Protein AF-A0A954GPT6-F1 (afdb_monomer_lite)

pLDDT: mean 73.73, std 13.18, range [40.03, 87.94]

Structure (mmCIF, N/CA/C/O backbone):
data_AF-A0A954GPT6-F1
#
_entry.id   AF-A0A954GPT6-F1
#
loop_
_atom_site.group_PDB
_atom_site.id
_atom_site.type_symbol
_atom_site.label_atom_id
_atom_site.label_alt_id
_atom_site.label_comp_id
_atom_site.label_asym_id
_atom_site.label_entity_id
_atom_site.label_seq_id
_atom_site.pdbx_PDB_ins_code
_atom_site.Cartn_x
_atom_site.Cartn_y
_atom_site.Cartn_z
_atom_site.occupancy
_atom_site.B_iso_or_equiv
_atom_site.auth_seq_id
_atom_site.auth_comp_id
_atom_site.auth_asym_id
_atom_site.auth_atom_id
_atom_site.pdbx_PDB_model_num
ATOM 1 N N . ARG A 1 1 ? -9.959 6.692 1.309 1.00 63.47 1 ARG A N 1
ATOM 2 C CA . ARG A 1 1 ? -9.575 6.640 -0.120 1.00 63.47 1 ARG A CA 1
ATOM 3 C C . ARG A 1 1 ? -8.761 5.366 -0.319 1.00 63.47 1 ARG A C 1
ATOM 5 O O . ARG A 1 1 ? -7.893 5.092 0.496 1.00 63.47 1 ARG A O 1
ATOM 12 N N . ILE A 1 2 ? -9.090 4.559 -1.324 1.00 60.91 2 ILE A N 1
ATOM 13 C CA . ILE A 1 2 ? -8.382 3.303 -1.610 1.00 60.91 2 ILE A CA 1
ATOM 14 C C . ILE A 1 2 ? -7.421 3.589 -2.769 1.00 60.91 2 ILE A C 1
ATOM 16 O O . ILE A 1 2 ? -7.842 4.153 -3.774 1.00 60.91 2 ILE A O 1
ATOM 20 N N . LEU A 1 3 ? -6.143 3.267 -2.599 1.00 63.62 3 LEU A N 1
ATOM 21 C CA . LEU A 1 3 ? -5.100 3.323 -3.617 1.00 63.62 3 LEU A CA 1
ATOM 22 C C . LEU A 1 3 ? -4.878 1.909 -4.150 1.00 63.62 3 LEU A C 1
ATOM 24 O O . LEU A 1 3 ? -4.164 1.108 -3.543 1.00 63.62 3 LEU A O 1
ATOM 28 N N . LEU A 1 4 ? -5.508 1.605 -5.284 1.00 58.81 4 LEU A N 1
ATOM 29 C CA . LEU A 1 4 ? -5.301 0.346 -5.992 1.00 58.81 4 LEU A CA 1
ATOM 30 C C . LEU A 1 4 ? -4.389 0.566 -7.206 1.00 58.81 4 LEU A C 1
ATOM 32 O O . LEU A 1 4 ? -4.668 1.464 -8.006 1.00 58.81 4 LEU A O 1
ATOM 36 N N . PRO A 1 5 ? -3.372 -0.287 -7.421 1.00 55.00 5 PRO A N 1
ATOM 37 C CA . PRO A 1 5 ? -2.559 -0.262 -8.639 1.00 55.00 5 PRO A CA 1
ATOM 38 C C . PRO A 1 5 ? -3.407 -0.349 -9.919 1.00 55.00 5 PRO A C 1
ATOM 40 O O . PRO A 1 5 ? -3.130 0.321 -10.914 1.00 55.00 5 PRO A O 1
ATOM 43 N N . SER A 1 6 ? -4.509 -1.106 -9.884 1.00 52.38 6 SER A N 1
ATOM 44 C CA . SER A 1 6 ? -5.446 -1.241 -11.007 1.00 52.38 6 SER A CA 1
ATOM 45 C C . SER A 1 6 ? -6.182 0.057 -11.359 1.00 52.38 6 SER A C 1
ATOM 47 O O . SER A 1 6 ? -6.479 0.285 -12.529 1.00 52.38 6 SER A O 1
ATOM 49 N N . GLN A 1 7 ? -6.437 0.934 -10.383 1.00 49.53 7 GLN A N 1
ATOM 50 C CA . GLN A 1 7 ? -7.062 2.242 -10.620 1.00 49.53 7 GLN A CA 1
ATOM 51 C C . GLN A 1 7 ? -6.073 3.263 -11.199 1.00 49.53 7 GLN A C 1
ATOM 53 O O . GLN A 1 7 ? -6.485 4.219 -11.850 1.00 49.53 7 GLN A O 1
ATOM 58 N N . LEU A 1 8 ? -4.773 3.037 -11.000 1.00 51.62 8 LEU A N 1
ATOM 59 C CA . LEU A 1 8 ? -3.680 3.877 -11.492 1.00 51.62 8 LEU A CA 1
ATOM 60 C C . LEU A 1 8 ? -3.247 3.497 -12.911 1.00 51.62 8 LEU A C 1
ATOM 62 O O . LEU A 1 8 ? -2.912 4.371 -13.706 1.00 51.62 8 LEU A O 1
ATOM 66 N N . CYS A 1 9 ? -3.319 2.211 -13.263 1.00 41.19 9 CYS A N 1
ATOM 67 C CA . CYS A 1 9 ? -2.910 1.694 -14.573 1.00 41.19 9 CYS A CA 1
ATOM 68 C C . CYS A 1 9 ? -3.660 2.343 -15.759 1.00 41.19 9 CYS A C 1
ATOM 70 O O . CYS A 1 9 ? -3.102 2.457 -16.846 1.00 41.19 9 CYS A O 1
ATOM 72 N N . GLY A 1 10 ? -4.892 2.829 -15.556 1.00 40.03 10 GLY A N 1
ATOM 73 C CA . GLY A 1 10 ? -5.659 3.552 -16.582 1.00 40.03 10 GLY A CA 1
ATOM 74 C C . GLY A 1 10 ? -5.357 5.053 -16.704 1.00 40.03 10 GLY A C 1
ATOM 75 O O . GLY A 1 10 ? -5.855 5.691 -17.628 1.00 40.03 10 GLY A O 1
ATOM 76 N N . LEU A 1 11 ? -4.580 5.630 -15.781 1.00 46.56 11 LEU A N 1
ATOM 77 C CA . LEU A 1 11 ? -4.331 7.076 -15.689 1.00 46.56 11 LEU A CA 1
ATOM 78 C C . LEU A 1 11 ? -2.965 7.505 -16.233 1.00 46.56 11 LEU A C 1
ATOM 80 O O . LEU A 1 11 ? -2.743 8.700 -16.425 1.00 46.56 11 LEU A O 1
ATOM 84 N N . PHE A 1 12 ? -2.061 6.562 -16.508 1.00 48.25 12 PHE A N 1
ATOM 85 C CA . PHE A 1 12 ? -0.697 6.880 -16.920 1.00 48.25 12 PHE A CA 1
ATOM 86 C C . PHE A 1 12 ? -0.384 6.310 -18.307 1.00 48.25 12 PHE A C 1
ATOM 88 O O . PHE A 1 12 ? -0.550 5.109 -18.528 1.00 48.25 12 PHE A O 1
ATOM 95 N N . PRO A 1 13 ? 0.064 7.144 -19.265 1.00 43.28 13 PRO A N 1
ATOM 96 C CA . PRO A 1 13 ? 0.519 6.645 -20.550 1.00 43.28 13 PRO A CA 1
ATOM 97 C C . PRO A 1 13 ? 1.766 5.778 -20.347 1.00 43.28 13 PRO A C 1
ATOM 99 O O . PRO A 1 13 ? 2.675 6.145 -19.603 1.00 43.28 13 PRO A O 1
ATOM 102 N N . SER A 1 14 ? 1.800 4.630 -21.027 1.00 44.00 14 SER A N 1
ATOM 103 C CA . SER A 1 14 ? 2.990 3.784 -21.146 1.00 44.00 14 SER A CA 1
ATOM 104 C C . SER A 1 14 ? 4.196 4.652 -21.504 1.00 44.00 14 SER A C 1
ATOM 106 O O . SER A 1 14 ? 4.133 5.427 -22.462 1.00 44.00 14 SER A O 1
ATOM 108 N N . THR A 1 15 ? 5.301 4.514 -20.775 1.00 44.88 15 THR A N 1
ATOM 109 C CA . THR A 1 15 ? 6.591 5.055 -21.201 1.00 44.88 15 THR A CA 1
ATOM 110 C C . THR A 1 15 ? 6.921 4.444 -22.566 1.00 44.88 15 THR A C 1
ATOM 112 O O . THR A 1 15 ? 7.142 3.245 -22.696 1.00 44.88 15 THR A O 1
ATOM 115 N N . ASN A 1 16 ? 6.816 5.258 -23.619 1.00 43.44 16 ASN A N 1
ATOM 116 C CA . ASN A 1 16 ? 7.021 4.845 -25.004 1.00 43.44 16 ASN A CA 1
ATOM 117 C C . ASN A 1 16 ? 8.520 4.854 -25.326 1.00 43.44 16 ASN A C 1
ATOM 119 O O . ASN A 1 16 ? 9.064 5.881 -25.724 1.00 43.44 16 ASN A O 1
ATOM 123 N N . ASP A 1 17 ? 9.169 3.698 -25.234 1.00 46.66 17 ASP A N 1
ATOM 124 C CA . ASP A 1 17 ? 10.468 3.411 -25.853 1.00 46.66 17 ASP A CA 1
ATOM 125 C C . ASP A 1 17 ? 10.315 2.408 -27.013 1.00 46.66 17 ASP A C 1
ATOM 127 O O . ASP A 1 17 ? 11.052 1.438 -27.150 1.00 46.66 17 ASP A O 1
ATOM 131 N N . GLY A 1 18 ? 9.334 2.656 -27.888 1.00 46.12 18 GLY A N 1
ATOM 132 C CA . GLY A 1 18 ? 9.363 2.268 -29.306 1.00 46.12 18 GLY A CA 1
ATOM 133 C C . GLY A 1 18 ? 9.499 0.785 -29.685 1.00 46.12 18 GLY A C 1
ATOM 134 O O . GLY A 1 18 ? 9.548 0.497 -30.878 1.00 46.12 18 GLY A O 1
ATOM 135 N N . THR A 1 19 ? 9.535 -0.167 -28.752 1.00 44.28 19 THR A N 1
ATOM 136 C CA . THR A 1 19 ? 9.580 -1.599 -29.075 1.00 44.28 19 THR A CA 1
ATOM 137 C C . THR A 1 19 ? 8.342 -2.310 -28.542 1.00 44.28 19 THR A C 1
ATOM 139 O O . THR A 1 19 ? 8.008 -2.310 -27.360 1.00 44.28 19 THR A O 1
ATOM 142 N N . SER A 1 20 ? 7.591 -2.884 -29.474 1.00 46.28 20 SER A N 1
ATOM 143 C CA . SER A 1 20 ? 6.353 -3.614 -29.239 1.00 46.28 20 SER A CA 1
ATOM 144 C C . SER A 1 20 ? 6.602 -4.857 -28.372 1.00 46.28 20 SER A C 1
ATOM 146 O O . SER A 1 20 ? 6.947 -5.901 -28.919 1.00 46.28 20 SER A O 1
ATOM 148 N N . GLN A 1 21 ? 6.464 -4.724 -27.044 1.00 41.50 21 GLN A N 1
ATOM 149 C CA . GLN A 1 21 ? 6.100 -5.765 -26.051 1.00 41.50 21 GLN A CA 1
ATOM 150 C C . GLN A 1 21 ? 6.194 -5.299 -24.571 1.00 41.50 21 GLN A C 1
ATOM 152 O O . GLN A 1 21 ? 6.150 -6.127 -23.657 1.00 41.50 21 GLN A O 1
ATOM 157 N N . PHE A 1 22 ? 6.302 -3.999 -24.276 1.00 44.50 22 PHE A N 1
ATOM 158 C CA . PHE A 1 22 ? 6.391 -3.530 -22.890 1.00 44.50 22 PHE A CA 1
ATOM 159 C C . PHE A 1 22 ? 5.046 -3.600 -22.160 1.00 44.50 22 PHE A C 1
ATOM 161 O O . PHE A 1 22 ? 4.179 -2.747 -22.319 1.00 44.50 22 PHE A O 1
ATOM 168 N N . ARG A 1 23 ? 4.879 -4.615 -21.303 1.00 54.16 23 ARG A N 1
ATOM 169 C CA . ARG A 1 23 ? 3.962 -4.488 -20.164 1.00 54.16 23 ARG A CA 1
ATOM 170 C C . ARG A 1 23 ? 4.507 -3.399 -19.240 1.00 54.16 23 ARG A C 1
ATOM 172 O O . ARG A 1 23 ? 5.711 -3.375 -18.996 1.00 54.16 23 ARG A O 1
ATOM 179 N N . MET A 1 24 ? 3.640 -2.522 -18.742 1.00 59.38 24 MET A N 1
ATOM 180 C CA . MET A 1 24 ? 4.001 -1.505 -17.751 1.00 59.38 24 MET A CA 1
ATOM 181 C C . MET A 1 24 ? 4.576 -2.209 -16.510 1.00 59.38 24 MET A C 1
ATOM 183 O O . MET A 1 24 ? 3.919 -3.079 -15.940 1.00 59.38 24 MET A O 1
ATOM 187 N N . ARG A 1 25 ? 5.843 -1.923 -16.173 1.00 68.56 25 ARG A N 1
ATOM 188 C CA . ARG A 1 25 ? 6.603 -2.602 -15.100 1.00 68.56 25 ARG A CA 1
ATOM 189 C C . ARG A 1 25 ? 6.748 -1.767 -13.829 1.00 68.56 25 ARG A C 1
ATOM 191 O O . ARG A 1 25 ? 7.076 -2.335 -12.798 1.00 68.56 25 ARG A O 1
ATOM 198 N N . ASP A 1 26 ? 6.522 -0.461 -13.905 1.00 72.69 26 ASP A N 1
ATOM 199 C CA . ASP A 1 26 ? 6.435 0.446 -12.758 1.00 72.69 26 ASP A CA 1
ATOM 200 C C . ASP A 1 26 ? 5.567 1.647 -13.144 1.00 72.69 26 ASP A C 1
ATOM 202 O O . ASP A 1 26 ? 5.417 1.956 -14.334 1.00 72.69 26 ASP A O 1
ATOM 206 N N . VAL A 1 27 ? 5.011 2.314 -12.140 1.00 75.75 27 VAL A N 1
ATOM 207 C CA . VAL A 1 27 ? 4.385 3.626 -12.299 1.00 75.75 27 VAL A CA 1
ATOM 208 C C . VAL A 1 27 ? 5.472 4.689 -12.192 1.00 75.75 27 VAL A C 1
ATOM 210 O O . VAL A 1 27 ? 6.330 4.624 -11.312 1.00 75.75 27 VAL A O 1
ATOM 213 N N . ASP A 1 28 ? 5.426 5.683 -13.079 1.00 78.81 28 ASP A N 1
ATOM 214 C CA . ASP A 1 28 ? 6.364 6.797 -13.014 1.00 78.81 28 ASP A CA 1
ATOM 215 C C . ASP A 1 28 ? 6.199 7.588 -11.705 1.00 78.81 28 ASP A C 1
ATOM 217 O O . ASP A 1 28 ? 5.092 7.973 -11.314 1.00 78.81 28 ASP A O 1
ATOM 221 N N . ALA A 1 29 ? 7.317 7.811 -11.015 1.00 77.12 29 ALA A N 1
ATOM 222 C CA . ALA A 1 29 ? 7.321 8.388 -9.678 1.00 77.12 29 ALA A CA 1
ATOM 223 C C . ALA A 1 29 ? 6.844 9.848 -9.672 1.00 77.12 29 ALA A C 1
ATOM 225 O O . ALA A 1 29 ? 6.182 10.267 -8.720 1.00 77.12 29 ALA A O 1
ATOM 226 N N . ASP A 1 30 ? 7.144 10.621 -10.717 1.00 76.75 30 ASP A N 1
ATOM 227 C CA . ASP A 1 30 ? 6.769 12.034 -10.778 1.00 76.75 30 ASP A CA 1
ATOM 228 C C . ASP A 1 30 ? 5.269 12.191 -11.027 1.00 76.75 30 ASP A C 1
ATOM 230 O O . ASP A 1 30 ? 4.583 12.908 -10.293 1.00 76.75 30 ASP A O 1
ATOM 234 N N . ASN A 1 31 ? 4.728 11.426 -11.974 1.00 78.69 31 ASN A N 1
ATOM 235 C CA . ASN A 1 31 ? 3.288 11.326 -12.195 1.00 78.69 31 ASN A CA 1
ATOM 236 C C . ASN A 1 31 ? 2.526 10.862 -10.943 1.00 78.69 31 ASN A C 1
ATOM 238 O O . ASN A 1 31 ? 1.468 11.410 -10.611 1.00 78.69 31 ASN A O 1
ATOM 242 N N . LEU A 1 32 ? 3.068 9.876 -10.228 1.00 81.06 32 LEU A N 1
ATOM 243 C CA . LEU A 1 32 ? 2.486 9.374 -8.991 1.00 81.06 32 LEU A CA 1
ATOM 244 C C . LEU A 1 32 ? 2.463 10.449 -7.899 1.00 81.06 32 LEU A C 1
ATOM 246 O O . LEU A 1 32 ? 1.431 10.626 -7.260 1.00 81.06 32 LEU A O 1
ATOM 250 N N . ARG A 1 33 ? 3.545 11.218 -7.714 1.00 79.31 33 ARG A N 1
ATOM 251 C CA . ARG A 1 33 ? 3.572 12.336 -6.752 1.00 79.31 33 ARG A CA 1
ATOM 252 C C . ARG A 1 33 ? 2.482 13.355 -7.032 1.00 79.31 33 ARG A C 1
ATOM 254 O O . ARG A 1 33 ? 1.783 13.748 -6.103 1.00 79.31 33 ARG A O 1
ATOM 261 N N . THR A 1 34 ? 2.315 13.7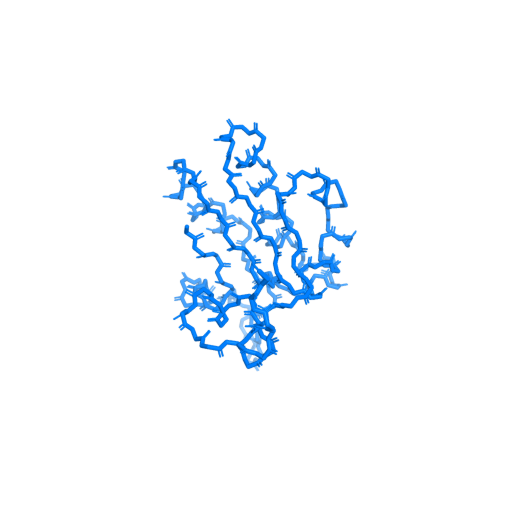62 -8.291 1.00 82.00 34 THR A N 1
ATOM 262 C CA . THR A 1 34 ? 1.268 14.722 -8.666 1.00 82.00 34 THR A CA 1
ATOM 263 C C . THR A 1 34 ? -0.114 14.195 -8.312 1.00 82.00 34 THR A C 1
ATOM 265 O O . THR A 1 34 ? -0.938 14.939 -7.787 1.00 82.00 34 THR A O 1
ATOM 268 N N . LEU A 1 35 ? -0.373 12.908 -8.544 1.00 80.00 35 LEU A N 1
ATOM 269 C CA . LEU A 1 35 ? -1.646 12.318 -8.160 1.00 80.00 35 LEU A CA 1
ATOM 270 C C . LEU A 1 35 ? -1.816 12.268 -6.638 1.00 80.00 35 LEU A C 1
ATOM 272 O O . LEU A 1 35 ? -2.875 12.634 -6.137 1.00 80.00 35 LEU A O 1
ATOM 276 N N . LEU A 1 36 ? -0.793 11.845 -5.900 1.00 80.31 36 LEU A N 1
ATOM 277 C CA . LEU A 1 36 ? -0.849 11.747 -4.441 1.00 80.31 36 LEU A CA 1
ATOM 278 C C . LEU A 1 36 ? -1.090 13.117 -3.785 1.00 80.31 36 LEU A C 1
ATOM 280 O O . LEU A 1 36 ? -1.879 13.205 -2.852 1.00 80.31 36 LEU A O 1
ATOM 284 N N . GLN A 1 37 ? -0.540 14.198 -4.344 1.00 79.69 37 GLN A N 1
ATOM 285 C CA . GLN A 1 37 ? -0.828 15.571 -3.904 1.00 79.69 37 GLN A CA 1
ATOM 286 C C . GLN A 1 37 ? -2.311 15.951 -4.027 1.00 79.69 37 GLN A C 1
ATOM 288 O O . GLN A 1 37 ? -2.812 16.741 -3.232 1.00 79.69 37 GLN A O 1
ATOM 293 N N . THR A 1 38 ? -3.046 15.390 -4.994 1.00 79.75 38 THR A N 1
ATOM 294 C CA . THR A 1 38 ? -4.498 15.638 -5.109 1.00 79.75 38 THR A CA 1
ATOM 295 C C . THR A 1 38 ? -5.318 14.942 -4.023 1.00 79.75 38 THR A C 1
ATOM 297 O O . THR A 1 38 ? -6.501 15.241 -3.856 1.00 79.75 38 THR A O 1
ATOM 300 N N . LEU A 1 39 ? -4.712 14.000 -3.298 1.00 71.62 39 LEU A N 1
ATOM 301 C CA . LEU A 1 39 ? -5.363 13.223 -2.248 1.00 71.62 39 LEU A CA 1
ATOM 302 C C . LEU A 1 39 ? -5.187 13.845 -0.859 1.00 71.62 39 LEU A C 1
ATOM 304 O O . LEU A 1 39 ? -5.813 13.364 0.089 1.00 71.62 39 LEU A O 1
ATOM 308 N N . ASP A 1 40 ? -4.392 14.910 -0.744 1.00 75.19 40 ASP A N 1
ATOM 309 C CA . ASP A 1 40 ? -4.154 15.598 0.517 1.00 75.19 40 ASP A CA 1
ATOM 310 C C . ASP A 1 40 ? -5.295 16.565 0.892 1.00 75.19 40 ASP A C 1
ATOM 312 O O . ASP A 1 40 ? -5.806 17.292 0.035 1.00 75.19 40 ASP A O 1
ATOM 316 N N . PRO A 1 41 ? -5.682 16.638 2.181 1.00 68.62 41 PRO A N 1
ATOM 317 C CA . PRO A 1 41 ? -5.246 15.775 3.279 1.00 68.62 41 PRO A CA 1
ATOM 318 C C . PRO A 1 41 ? -5.973 14.414 3.259 1.00 68.62 41 PRO A C 1
ATOM 320 O O . PRO A 1 41 ? -7.204 14.364 3.130 1.00 68.62 41 PRO A O 1
ATOM 323 N N . PRO A 1 42 ? -5.259 13.294 3.454 1.00 74.19 42 PRO A N 1
ATOM 324 C CA . PRO A 1 42 ? -5.887 11.984 3.458 1.00 74.19 42 PRO A CA 1
ATOM 325 C C . PRO A 1 42 ? -6.498 11.672 4.833 1.00 74.19 42 PRO A C 1
ATOM 327 O O . PRO A 1 42 ? -5.849 11.821 5.860 1.00 74.19 42 PRO A O 1
ATOM 330 N N . GLY A 1 43 ? -7.748 11.194 4.869 1.00 78.88 43 GLY A N 1
ATOM 331 C CA . GLY A 1 43 ? -8.367 10.692 6.111 1.00 78.88 43 GLY A CA 1
ATOM 332 C C . GLY A 1 43 ? -8.016 9.226 6.408 1.00 78.88 43 GLY A C 1
ATOM 333 O O . GLY A 1 43 ? -7.506 8.881 7.470 1.00 78.88 43 GLY A O 1
ATOM 334 N N . THR A 1 44 ? -8.257 8.346 5.437 1.00 82.00 44 THR A N 1
ATOM 335 C CA . THR A 1 44 ? -7.907 6.918 5.505 1.00 82.00 44 THR A CA 1
ATOM 336 C C . THR A 1 44 ? -7.350 6.504 4.157 1.00 82.00 44 THR A C 1
ATOM 338 O O . THR A 1 44 ? -7.983 6.798 3.137 1.00 82.00 44 THR A O 1
ATOM 341 N N . VAL A 1 45 ? -6.207 5.828 4.130 1.00 83.25 45 VAL A N 1
ATOM 342 C CA . VAL A 1 45 ? -5.570 5.328 2.911 1.00 83.25 45 VAL A CA 1
ATOM 343 C C . VAL A 1 45 ? -5.422 3.821 3.007 1.00 83.25 45 VAL A C 1
ATOM 345 O O . VAL A 1 45 ? -4.831 3.304 3.947 1.00 83.25 45 VAL A O 1
ATOM 348 N N . VAL A 1 46 ? -5.961 3.118 2.018 1.00 83.75 46 VAL A N 1
ATOM 349 C CA . VAL A 1 46 ? -5.784 1.672 1.868 1.00 83.75 46 VAL A CA 1
ATOM 350 C C . VAL A 1 46 ? -4.881 1.429 0.673 1.00 83.75 46 VAL A C 1
ATOM 352 O O . VAL A 1 46 ? -5.203 1.893 -0.414 1.00 83.75 46 VAL A O 1
ATOM 355 N N . TRP A 1 47 ? -3.789 0.700 0.856 1.00 84.69 47 TRP A N 1
ATOM 356 C CA . TRP A 1 47 ? -2.850 0.335 -0.195 1.00 84.69 47 TRP A CA 1
ATOM 357 C C . TRP A 1 47 ? -2.786 -1.187 -0.335 1.00 84.69 47 TRP A C 1
ATOM 359 O O . TRP A 1 47 ? -2.552 -1.900 0.638 1.00 84.69 47 TRP A O 1
ATOM 369 N N . ASN A 1 48 ? -3.031 -1.689 -1.545 1.00 82.12 48 ASN A N 1
ATOM 370 C CA . ASN A 1 48 ? -3.083 -3.121 -1.829 1.00 82.12 48 ASN A CA 1
ATOM 371 C C . ASN A 1 48 ? -2.217 -3.447 -3.049 1.00 82.12 48 ASN A C 1
ATOM 373 O O . ASN A 1 48 ? -2.660 -3.316 -4.188 1.00 82.12 48 ASN A O 1
ATOM 377 N N . GLY A 1 49 ? -0.979 -3.851 -2.788 1.00 77.50 49 GLY A N 1
ATOM 378 C CA . GLY A 1 49 ? -0.014 -4.312 -3.777 1.00 77.50 49 GLY A CA 1
ATOM 379 C C . GLY A 1 49 ? 0.953 -3.225 -4.263 1.00 77.50 49 GLY A C 1
ATOM 380 O O . GLY A 1 49 ? 0.590 -2.047 -4.339 1.00 77.50 49 GLY A O 1
ATOM 381 N N . PRO A 1 50 ? 2.193 -3.604 -4.617 1.00 80.94 50 PRO A N 1
ATOM 382 C CA . PRO A 1 50 ? 3.186 -2.687 -5.166 1.00 80.94 50 PRO A CA 1
ATOM 383 C C . PRO A 1 50 ? 2.723 -2.057 -6.486 1.00 80.94 50 PRO A C 1
ATOM 385 O O . PRO A 1 50 ? 1.945 -2.636 -7.243 1.00 80.94 50 PRO A O 1
ATOM 388 N N . MET A 1 51 ? 3.226 -0.854 -6.773 1.00 75.69 51 MET A N 1
ATOM 389 C CA . MET A 1 51 ? 2.907 -0.121 -8.009 1.00 75.69 51 MET A CA 1
ATOM 390 C C . MET A 1 51 ? 3.743 -0.594 -9.210 1.00 75.69 51 MET A C 1
ATOM 392 O O . MET A 1 51 ? 3.482 -0.197 -10.343 1.00 75.69 51 MET A O 1
ATOM 396 N N . GLY A 1 52 ? 4.732 -1.456 -8.970 1.00 77.00 52 GLY A N 1
ATOM 397 C CA . GLY A 1 52 ? 5.655 -1.968 -9.973 1.00 77.00 52 GLY A CA 1
ATOM 398 C C . GLY A 1 52 ? 6.361 -3.246 -9.528 1.00 77.00 52 GLY A C 1
ATOM 399 O O . GLY A 1 52 ? 6.096 -3.780 -8.451 1.00 77.00 52 GLY A O 1
ATOM 400 N N . VAL A 1 53 ? 7.280 -3.721 -10.368 1.00 79.38 53 VAL A N 1
ATOM 401 C CA . VAL A 1 53 ? 8.160 -4.873 -10.116 1.00 79.38 53 VAL A CA 1
ATOM 402 C C . VAL A 1 53 ? 9.264 -4.446 -9.145 1.00 79.38 53 VAL A C 1
ATOM 404 O O . VAL A 1 53 ? 10.394 -4.144 -9.543 1.00 79.38 53 VAL A O 1
ATOM 407 N N . PHE A 1 54 ? 8.910 -4.375 -7.861 1.00 77.06 54 PHE A N 1
ATOM 408 C CA . PHE A 1 54 ? 9.776 -3.912 -6.772 1.00 77.06 54 PHE A CA 1
ATOM 409 C C . PHE A 1 54 ? 11.039 -4.769 -6.592 1.00 77.06 54 PHE A C 1
ATOM 411 O O . PHE A 1 54 ? 12.033 -4.299 -6.034 1.00 77.06 54 PHE A O 1
ATOM 418 N N . GLU A 1 55 ? 11.034 -5.999 -7.106 1.00 75.31 55 GLU A N 1
ATOM 419 C CA . GLU A 1 55 ? 12.171 -6.918 -7.118 1.00 75.31 55 GLU A CA 1
ATOM 420 C C . GLU A 1 55 ? 13.335 -6.384 -7.961 1.00 75.31 55 GLU A C 1
ATOM 422 O O . GLU A 1 55 ? 14.494 -6.739 -7.741 1.00 75.31 55 GLU A O 1
ATOM 427 N N . ASN A 1 56 ? 13.051 -5.512 -8.931 1.00 76.44 56 ASN A N 1
ATOM 428 C CA . ASN A 1 56 ? 14.068 -4.879 -9.750 1.00 76.44 56 ASN A CA 1
ATOM 429 C C . ASN A 1 56 ? 14.302 -3.439 -9.287 1.00 76.44 56 ASN A C 1
ATOM 431 O O . ASN A 1 56 ? 13.410 -2.597 -9.343 1.00 76.44 56 ASN A O 1
ATOM 435 N N . ALA A 1 57 ? 15.545 -3.113 -8.926 1.00 74.94 57 ALA A N 1
ATOM 436 C CA . ALA A 1 57 ? 15.920 -1.772 -8.477 1.00 74.94 57 ALA A CA 1
ATOM 437 C C . ALA A 1 57 ? 15.598 -0.654 -9.492 1.00 74.94 57 ALA A C 1
ATOM 439 O O . ALA A 1 57 ? 15.451 0.499 -9.096 1.00 74.94 57 ALA A O 1
ATOM 440 N N . ARG A 1 58 ? 15.460 -0.976 -10.786 1.00 73.75 58 ARG A N 1
ATOM 441 C CA . ARG A 1 58 ? 15.050 -0.018 -11.828 1.00 73.75 58 ARG A CA 1
ATOM 442 C C . ARG A 1 58 ? 13.550 0.306 -11.821 1.00 73.75 58 ARG A C 1
ATOM 444 O O . ARG A 1 58 ? 13.169 1.303 -12.416 1.00 73.75 58 ARG A O 1
ATOM 451 N N . PHE A 1 59 ? 12.728 -0.524 -11.178 1.00 74.88 59 PHE A N 1
ATOM 452 C CA . PHE A 1 59 ? 11.259 -0.497 -11.228 1.00 74.88 59 PHE A CA 1
ATOM 453 C C . PHE A 1 59 ? 10.622 -0.465 -9.824 1.00 74.88 59 PHE A C 1
ATOM 455 O O . PHE A 1 59 ? 9.494 -0.912 -9.628 1.00 74.88 59 PHE A O 1
ATOM 462 N N . ARG A 1 60 ? 11.365 0.045 -8.830 1.00 78.88 60 ARG A N 1
ATOM 463 C CA . ARG A 1 60 ? 10.884 0.246 -7.450 1.00 78.88 60 ARG A CA 1
ATOM 464 C C . ARG A 1 60 ? 10.549 1.701 -7.122 1.00 78.88 60 ARG A C 1
ATOM 466 O O . ARG A 1 60 ? 10.108 1.980 -6.010 1.00 78.88 60 ARG A O 1
ATOM 473 N N . ALA A 1 61 ? 10.795 2.635 -8.040 1.00 81.88 61 ALA A N 1
ATOM 474 C CA . ALA A 1 61 ? 10.703 4.066 -7.759 1.00 81.88 61 ALA A CA 1
ATOM 475 C C . ALA A 1 61 ? 9.258 4.497 -7.475 1.00 81.88 61 ALA A C 1
ATOM 477 O O . ALA A 1 61 ? 9.025 5.262 -6.530 1.00 81.88 61 ALA A O 1
ATOM 478 N N . GLY A 1 62 ? 8.289 3.960 -8.223 1.00 81.06 62 GLY A N 1
ATOM 479 C CA . GLY A 1 62 ? 6.868 4.192 -7.970 1.00 81.06 62 GLY A CA 1
ATOM 480 C C . GLY A 1 62 ? 6.449 3.653 -6.602 1.00 81.06 62 GLY A C 1
ATOM 481 O O . GLY A 1 62 ? 5.886 4.375 -5.779 1.00 81.06 62 GLY A O 1
ATOM 482 N N . THR A 1 63 ? 6.820 2.406 -6.304 1.00 84.94 63 THR A N 1
ATOM 483 C CA . THR A 1 63 ? 6.498 1.751 -5.024 1.00 84.94 63 THR A CA 1
ATOM 484 C C . THR A 1 63 ? 7.109 2.479 -3.819 1.00 84.94 63 THR A C 1
ATOM 486 O O . THR A 1 63 ? 6.398 2.765 -2.856 1.00 84.94 63 THR A O 1
ATOM 489 N N . SER A 1 64 ? 8.388 2.866 -3.881 1.00 85.50 64 SER A N 1
ATOM 490 C CA . SER A 1 64 ? 9.039 3.663 -2.830 1.00 85.50 64 SER A CA 1
ATOM 491 C C . SER A 1 64 ? 8.361 5.019 -2.618 1.00 85.50 64 SER A C 1
ATOM 493 O O . SER A 1 64 ? 8.195 5.452 -1.481 1.00 85.50 64 SER A O 1
ATOM 495 N N . THR A 1 65 ? 7.929 5.677 -3.695 1.00 86.19 65 THR A N 1
ATOM 496 C CA . THR A 1 65 ? 7.230 6.968 -3.617 1.00 86.19 65 THR A CA 1
ATOM 497 C C . THR A 1 65 ? 5.867 6.829 -2.938 1.00 86.19 65 THR A C 1
ATOM 499 O O . THR A 1 65 ? 5.523 7.643 -2.081 1.00 86.19 65 THR A O 1
ATOM 502 N N . CYS A 1 66 ? 5.113 5.772 -3.255 1.00 85.56 66 CYS A N 1
ATOM 503 C CA . CYS A 1 66 ? 3.866 5.451 -2.560 1.00 85.56 66 CYS A CA 1
ATOM 504 C C . CYS A 1 66 ? 4.084 5.201 -1.064 1.00 85.56 66 CYS A C 1
ATOM 506 O O . CYS A 1 66 ? 3.347 5.741 -0.242 1.00 85.56 66 CYS A O 1
ATOM 508 N N . LEU A 1 67 ? 5.099 4.415 -0.703 1.00 86.88 67 LEU A N 1
ATOM 509 C CA . LEU A 1 67 ? 5.425 4.127 0.696 1.00 86.88 67 LEU A CA 1
ATOM 510 C C . LEU A 1 67 ? 5.791 5.392 1.472 1.00 86.88 67 LEU A C 1
ATOM 512 O O . LEU A 1 67 ? 5.286 5.596 2.575 1.00 86.88 67 LEU A O 1
ATOM 516 N N . GLN A 1 68 ? 6.607 6.266 0.880 1.00 87.94 68 GLN A N 1
ATOM 517 C CA . GLN A 1 68 ? 6.966 7.543 1.490 1.00 87.94 68 GLN A CA 1
ATOM 518 C C . GLN A 1 68 ? 5.724 8.402 1.753 1.00 87.94 68 GLN A C 1
ATOM 520 O O . GLN A 1 68 ? 5.555 8.919 2.853 1.00 87.94 68 GLN A O 1
ATOM 525 N N . TYR A 1 69 ? 4.811 8.480 0.783 1.00 87.06 69 TYR A N 1
ATOM 526 C CA . TYR A 1 69 ? 3.552 9.197 0.956 1.00 87.06 69 TYR A CA 1
ATOM 527 C C . TYR A 1 69 ? 2.693 8.621 2.087 1.00 87.06 69 TYR A C 1
ATOM 529 O O . TYR A 1 69 ? 2.142 9.380 2.876 1.00 87.06 69 TYR A O 1
ATOM 537 N N . LEU A 1 70 ? 2.592 7.293 2.213 1.00 86.25 70 LEU A N 1
ATOM 538 C CA . LEU A 1 70 ? 1.840 6.668 3.309 1.00 86.25 70 LEU A CA 1
ATOM 539 C C . LEU A 1 70 ? 2.453 6.987 4.679 1.00 86.25 70 LEU A C 1
ATOM 541 O O . LEU A 1 70 ? 1.729 7.278 5.635 1.00 86.25 70 LEU A O 1
ATOM 545 N N . VAL A 1 71 ? 3.782 6.960 4.778 1.00 87.94 71 VAL A N 1
ATOM 546 C CA . VAL A 1 71 ? 4.516 7.338 5.994 1.00 87.94 71 VAL A CA 1
ATOM 547 C C . VAL A 1 71 ? 4.234 8.793 6.357 1.00 87.94 71 VAL A C 1
ATOM 549 O O . VAL A 1 71 ? 3.887 9.078 7.506 1.00 87.94 71 VAL A O 1
ATOM 552 N N . ASP A 1 72 ? 4.324 9.697 5.385 1.00 87.38 72 ASP A N 1
ATOM 553 C CA . ASP A 1 72 ? 4.094 11.128 5.582 1.00 87.38 72 ASP A CA 1
ATOM 554 C C . ASP A 1 72 ? 2.629 11.414 5.937 1.00 87.38 72 ASP A C 1
ATOM 556 O O . ASP A 1 72 ? 2.355 12.164 6.872 1.00 87.38 72 ASP A O 1
ATOM 560 N N . ALA A 1 73 ? 1.678 10.754 5.274 1.00 85.56 73 ALA A N 1
ATOM 561 C CA . ALA A 1 73 ? 0.252 10.833 5.582 1.00 85.56 73 ALA A CA 1
ATOM 562 C C . ALA A 1 73 ? -0.044 10.406 7.029 1.00 85.56 73 ALA A C 1
ATOM 564 O O . ALA A 1 73 ? -0.798 11.071 7.743 1.00 85.56 73 ALA A O 1
ATOM 565 N N . THR A 1 74 ? 0.584 9.325 7.492 1.00 86.50 74 THR A N 1
ATOM 566 C CA . THR A 1 74 ? 0.378 8.819 8.856 1.00 86.50 74 THR A CA 1
ATOM 567 C C . THR A 1 74 ? 1.008 9.744 9.895 1.00 86.50 74 THR A C 1
ATOM 569 O O . THR A 1 74 ? 0.355 10.118 10.867 1.00 86.50 74 THR A O 1
ATOM 572 N N . LYS A 1 75 ? 2.263 10.163 9.683 1.00 86.31 75 LYS A N 1
ATOM 573 C CA . LYS A 1 75 ? 3.012 10.995 10.641 1.00 86.31 75 LYS A CA 1
ATOM 574 C C . LYS A 1 75 ? 2.524 12.437 10.702 1.00 86.31 75 LYS A C 1
ATOM 576 O O . LYS A 1 75 ? 2.401 12.983 11.794 1.00 86.31 75 LYS A O 1
ATOM 581 N N . ASN A 1 76 ? 2.274 13.054 9.551 1.00 84.44 76 ASN A N 1
ATOM 582 C CA . ASN A 1 76 ? 2.007 14.491 9.466 1.00 84.44 76 ASN A CA 1
ATOM 583 C C . ASN A 1 76 ? 0.513 14.812 9.568 1.00 84.44 76 ASN A C 1
ATOM 585 O O . ASN A 1 76 ? 0.156 15.871 10.078 1.00 84.44 76 ASN A O 1
ATOM 589 N N . HIS A 1 77 ? -0.358 13.911 9.100 1.00 79.88 77 HIS A N 1
ATOM 590 C CA . HIS A 1 77 ? -1.804 14.149 9.041 1.00 79.88 77 HIS A CA 1
ATOM 591 C C . HIS A 1 77 ? -2.619 13.245 9.972 1.00 79.88 77 HIS A C 1
ATOM 593 O O . HIS A 1 77 ? -3.831 13.423 10.071 1.00 79.88 77 HIS A O 1
ATOM 599 N N . GLY A 1 78 ? -1.985 12.287 10.661 1.00 81.94 78 GLY A N 1
ATOM 600 C CA . GLY A 1 78 ? -2.695 11.311 11.492 1.00 81.94 78 GLY A CA 1
ATOM 601 C C . GLY A 1 78 ? -3.633 10.415 10.680 1.00 81.94 78 GLY A C 1
ATOM 602 O O . GLY A 1 78 ? -4.617 9.909 11.218 1.00 81.94 78 GLY A O 1
ATOM 603 N N . ALA A 1 79 ? -3.369 10.259 9.379 1.00 85.25 79 ALA A N 1
ATOM 604 C CA . ALA A 1 79 ? -4.195 9.451 8.500 1.00 85.25 79 ALA A CA 1
ATOM 605 C C . ALA A 1 79 ? -4.093 7.972 8.885 1.00 85.25 79 ALA A C 1
ATOM 607 O O . ALA A 1 79 ? -3.003 7.464 9.152 1.00 85.25 79 ALA A O 1
ATOM 608 N N . VAL A 1 80 ? -5.220 7.261 8.850 1.00 84.19 80 VAL A N 1
ATOM 609 C CA . VAL A 1 80 ? -5.216 5.805 9.045 1.00 84.19 80 VAL A CA 1
ATOM 610 C C . VAL A 1 80 ? -4.707 5.155 7.767 1.00 84.19 80 VAL A C 1
ATOM 612 O O . VAL A 1 80 ? -5.369 5.236 6.731 1.00 84.19 80 VAL A O 1
ATOM 615 N N . THR A 1 81 ? -3.546 4.512 7.827 1.00 86.06 81 THR A N 1
ATOM 616 C CA . THR A 1 81 ? -2.933 3.843 6.676 1.00 86.06 81 THR A CA 1
ATOM 617 C C . THR A 1 81 ? -2.954 2.336 6.852 1.00 86.06 81 THR A C 1
ATOM 619 O O . THR A 1 81 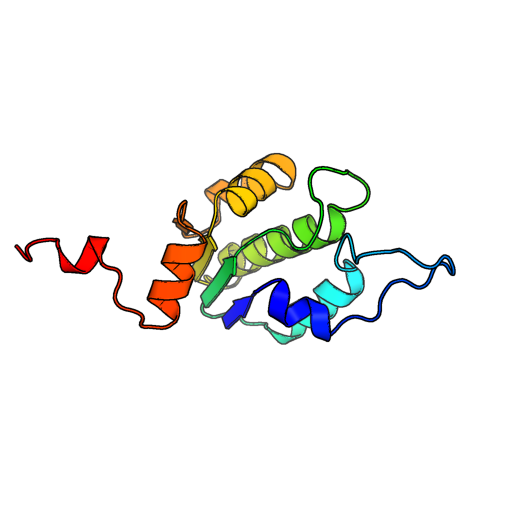? -2.484 1.792 7.850 1.00 86.06 81 THR A O 1
ATOM 622 N N . VAL A 1 82 ? -3.519 1.644 5.867 1.00 84.88 82 VAL A N 1
ATOM 623 C CA . VAL A 1 82 ? -3.608 0.187 5.869 1.00 84.88 82 VAL A CA 1
ATOM 624 C C . VAL A 1 82 ? -2.945 -0.357 4.618 1.00 84.88 82 VAL A C 1
ATOM 626 O O . VAL A 1 82 ? -3.389 -0.062 3.510 1.00 84.88 82 VAL A O 1
ATOM 629 N N . ALA A 1 83 ? -1.901 -1.158 4.794 1.00 85.31 83 ALA A N 1
ATOM 630 C CA . ALA A 1 83 ? -1.296 -1.940 3.725 1.00 85.31 83 ALA A CA 1
ATOM 631 C C . ALA A 1 83 ? -1.883 -3.356 3.738 1.00 85.31 83 ALA A C 1
ATOM 633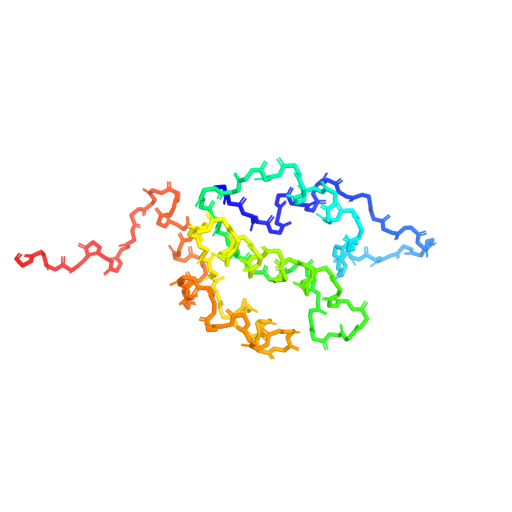 O O . ALA A 1 83 ? -2.093 -3.919 4.809 1.00 85.31 83 ALA A O 1
ATOM 634 N N . GLY A 1 84 ? -2.159 -3.939 2.573 1.00 81.06 84 GLY A N 1
ATOM 635 C CA . GLY A 1 84 ? -2.740 -5.278 2.471 1.00 81.06 84 GLY A CA 1
ATOM 636 C C . GLY A 1 84 ? -2.070 -6.154 1.419 1.00 81.06 84 GLY A C 1
ATOM 637 O O . GLY A 1 84 ? -1.847 -5.710 0.294 1.00 81.06 84 GLY A O 1
ATOM 638 N N . GLY A 1 85 ? -1.801 -7.411 1.776 1.00 81.25 85 GLY A N 1
ATOM 639 C CA . GLY A 1 85 ? -1.249 -8.460 0.916 1.00 81.25 85 GLY A CA 1
ATOM 640 C C . GLY A 1 85 ? 0.215 -8.794 1.206 1.00 81.25 85 GLY A C 1
ATOM 641 O O . GLY A 1 85 ? 0.991 -7.921 1.585 1.00 81.25 85 GLY A O 1
ATOM 642 N N . GLY A 1 86 ? 0.593 -10.055 0.969 1.00 79.06 86 GLY A N 1
ATOM 643 C CA . GLY A 1 86 ? 1.976 -10.521 1.139 1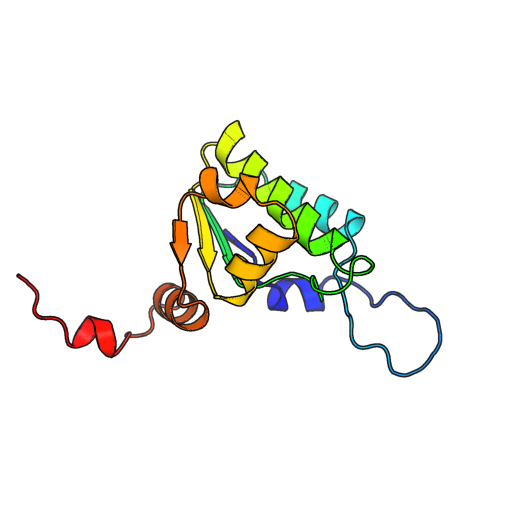.00 79.06 86 GLY A CA 1
ATOM 644 C C . GLY A 1 86 ? 2.978 -9.806 0.225 1.00 79.06 86 GLY A C 1
ATOM 645 O O . GLY A 1 86 ? 4.090 -9.512 0.647 1.00 79.06 86 GLY A O 1
ATOM 646 N N . ASP A 1 87 ? 2.568 -9.423 -0.989 1.00 81.69 87 ASP A N 1
ATOM 647 C CA . ASP A 1 87 ? 3.426 -8.641 -1.890 1.00 81.69 87 ASP A CA 1
ATOM 648 C C . ASP A 1 87 ? 3.651 -7.210 -1.379 1.00 81.69 87 ASP A C 1
ATOM 650 O O . ASP A 1 87 ? 4.720 -6.639 -1.576 1.00 81.69 87 ASP A O 1
ATOM 654 N N . SER A 1 88 ? 2.664 -6.623 -0.693 1.00 83.50 88 SER A N 1
ATOM 655 C CA . SER A 1 88 ? 2.80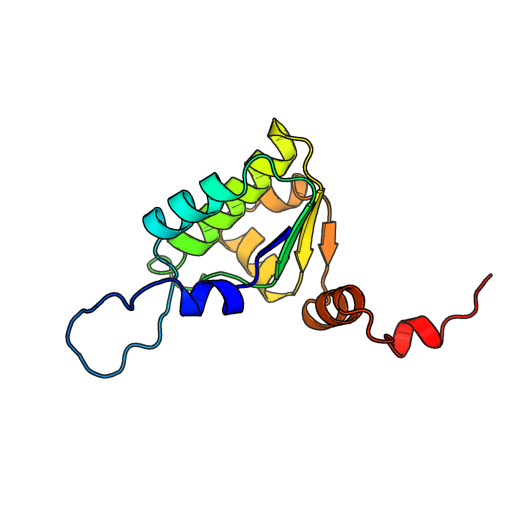7 -5.304 -0.061 1.00 83.50 88 SER A CA 1
ATOM 656 C C . SER A 1 88 ? 3.770 -5.360 1.121 1.00 83.50 88 SER A C 1
ATOM 658 O O . SER A 1 88 ? 4.578 -4.453 1.292 1.00 83.50 88 SER A O 1
ATOM 660 N N . GLU A 1 89 ? 3.705 -6.427 1.919 1.00 84.06 89 GLU A N 1
ATOM 661 C CA . GLU A 1 89 ? 4.634 -6.678 3.025 1.00 84.06 89 GLU A CA 1
ATOM 662 C C . GLU A 1 89 ? 6.071 -6.844 2.510 1.00 84.06 89 GLU A C 1
ATOM 664 O O . GLU A 1 89 ? 6.970 -6.126 2.952 1.00 84.06 89 GLU A O 1
ATOM 669 N N . ALA A 1 90 ? 6.270 -7.686 1.491 1.00 84.12 90 ALA A N 1
ATOM 670 C CA . ALA A 1 90 ? 7.566 -7.858 0.837 1.00 84.12 90 ALA A CA 1
ATOM 671 C C . ALA A 1 90 ? 8.080 -6.551 0.209 1.00 84.12 90 ALA A C 1
ATOM 673 O O . ALA A 1 90 ? 9.273 -6.248 0.270 1.00 84.12 90 ALA A O 1
ATOM 674 N N . ALA A 1 91 ? 7.187 -5.740 -0.363 1.00 84.88 91 ALA A N 1
ATOM 675 C CA . ALA A 1 91 ? 7.538 -4.435 -0.901 1.00 84.88 91 ALA A CA 1
ATOM 676 C C . ALA A 1 91 ? 7.952 -3.444 0.195 1.00 84.88 91 ALA A C 1
ATOM 678 O O . ALA A 1 91 ? 8.905 -2.699 -0.021 1.00 84.88 91 ALA A O 1
ATOM 679 N N . ILE A 1 92 ? 7.295 -3.434 1.360 1.00 86.00 92 ILE A N 1
ATOM 680 C CA . ILE A 1 92 ? 7.698 -2.609 2.511 1.00 86.00 92 ILE A CA 1
ATOM 681 C C . ILE A 1 92 ? 9.110 -2.994 2.952 1.00 86.00 92 ILE A C 1
ATOM 683 O O . ILE A 1 92 ? 9.973 -2.124 3.048 1.00 86.00 92 ILE A O 1
ATOM 687 N N . GLU A 1 93 ? 9.369 -4.287 3.141 1.00 85.62 93 GLU A N 1
ATOM 688 C CA . GLU A 1 93 ? 10.679 -4.782 3.568 1.00 85.62 93 GLU A CA 1
ATOM 689 C C . GLU A 1 93 ? 11.779 -4.484 2.536 1.00 85.62 93 GLU A C 1
ATOM 691 O O . GLU A 1 93 ? 12.870 -4.037 2.888 1.00 85.62 93 GLU A O 1
ATOM 696 N N . ALA A 1 94 ? 11.497 -4.657 1.244 1.00 83.25 94 ALA A N 1
ATOM 697 C CA . ALA A 1 94 ? 12.471 -4.403 0.187 1.00 83.25 94 ALA A CA 1
ATOM 698 C C . ALA A 1 94 ? 12.698 -2.905 -0.083 1.00 83.25 94 ALA A C 1
ATOM 700 O O . ALA A 1 94 ? 13.804 -2.499 -0.475 1.00 83.25 94 ALA A O 1
ATOM 701 N N . CYS A 1 95 ? 11.652 -2.083 0.054 1.00 83.38 95 CYS A N 1
ATOM 702 C CA . CYS A 1 95 ? 11.660 -0.691 -0.387 1.00 83.38 95 CYS A CA 1
ATOM 703 C C . CYS A 1 95 ? 11.945 0.317 0.720 1.00 83.38 95 CYS A C 1
ATOM 705 O O . CYS A 1 95 ? 12.726 1.240 0.477 1.00 83.38 95 CYS A O 1
ATOM 707 N N . LEU A 1 96 ? 11.281 0.171 1.867 1.00 84.38 96 LEU A N 1
ATOM 708 C CA . LEU A 1 96 ? 11.279 1.145 2.957 1.00 84.38 96 LEU A CA 1
ATOM 709 C C . LEU A 1 96 ? 10.915 0.455 4.293 1.00 84.38 96 LEU A C 1
ATOM 711 O O . LEU A 1 96 ? 9.771 0.569 4.744 1.00 84.38 96 LEU A O 1
ATOM 715 N N . PRO A 1 97 ? 11.853 -0.274 4.930 1.00 83.88 97 PRO A N 1
ATOM 716 C CA . PRO A 1 97 ? 11.579 -1.068 6.131 1.00 83.88 97 PRO A CA 1
ATOM 717 C C . PRO A 1 97 ? 10.971 -0.262 7.284 1.00 83.88 97 PRO A C 1
ATOM 719 O O . PRO A 1 97 ? 10.146 -0.768 8.044 1.00 83.88 97 PRO A O 1
ATOM 722 N N . GLU A 1 98 ? 11.337 1.014 7.413 1.00 84.88 98 GLU A N 1
ATOM 723 C CA . GLU A 1 98 ? 10.802 1.908 8.438 1.00 84.88 98 GLU A CA 1
ATOM 724 C C . GLU A 1 98 ? 9.300 2.171 8.290 1.00 84.88 98 GLU A C 1
ATOM 726 O O . GLU A 1 98 ? 8.645 2.506 9.278 1.00 84.88 98 GLU A O 1
ATOM 731 N N . ALA A 1 99 ? 8.727 1.985 7.095 1.00 84.25 99 ALA A N 1
ATOM 732 C CA . ALA A 1 99 ? 7.293 2.141 6.890 1.00 84.25 99 ALA A CA 1
ATOM 733 C C . ALA A 1 99 ? 6.499 1.121 7.713 1.00 84.25 99 ALA A C 1
ATOM 735 O O . ALA A 1 99 ? 5.424 1.457 8.205 1.00 84.25 99 ALA A O 1
ATOM 736 N N . ALA A 1 100 ? 7.048 -0.074 7.957 1.00 82.88 100 ALA A N 1
ATOM 737 C CA . ALA A 1 100 ? 6.366 -1.115 8.723 1.00 82.88 100 ALA A CA 1
ATOM 738 C C . ALA A 1 100 ? 6.002 -0.677 10.152 1.00 82.88 100 ALA A C 1
ATOM 740 O O . ALA A 1 100 ? 4.984 -1.102 10.686 1.00 82.88 100 ALA A O 1
ATOM 741 N N . GLN A 1 101 ? 6.813 0.193 10.765 1.00 83.50 101 GLN A N 1
ATOM 742 C CA . GLN A 1 101 ? 6.576 0.699 12.123 1.00 83.50 101 GLN A CA 1
ATOM 743 C C . GLN A 1 101 ? 5.652 1.921 12.162 1.00 83.50 101 GLN A C 1
ATOM 745 O O . GLN A 1 101 ? 5.212 2.329 13.235 1.00 83.50 101 GLN A O 1
ATOM 750 N N . VAL A 1 102 ? 5.413 2.546 11.010 1.00 86.69 102 VAL A N 1
ATOM 751 C CA . VAL A 1 102 ? 4.651 3.793 10.901 1.00 86.69 102 VAL A CA 1
ATOM 752 C C . VAL A 1 102 ? 3.228 3.532 10.429 1.00 86.69 102 VAL A C 1
ATOM 754 O O . VAL A 1 102 ? 2.311 4.218 10.872 1.00 86.69 102 VAL A O 1
ATOM 757 N N . LEU A 1 103 ? 3.041 2.568 9.527 1.00 84.81 103 LEU A N 1
ATOM 758 C CA . LEU A 1 103 ? 1.729 2.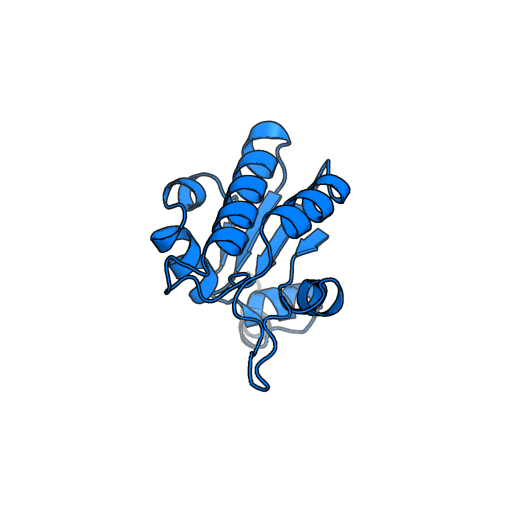212 8.999 1.00 84.81 103 LEU A CA 1
ATOM 759 C C . LEU A 1 103 ? 0.804 1.734 10.122 1.00 84.81 103 LEU A C 1
ATOM 761 O O . LEU A 1 103 ? 1.222 1.011 11.024 1.00 84.81 103 LEU A O 1
ATOM 765 N N . SER A 1 104 ? -0.470 2.121 10.059 1.00 84.25 104 SER A N 1
ATOM 766 C CA . SER A 1 104 ? -1.427 1.795 11.123 1.00 84.25 104 SER A CA 1
ATOM 767 C C . SER A 1 104 ? -1.773 0.305 11.167 1.00 84.25 104 SER A C 1
ATOM 769 O O . SER A 1 104 ? -2.005 -0.240 12.244 1.00 84.25 104 SER A O 1
ATOM 771 N N . HIS A 1 105 ? -1.836 -0.359 10.011 1.00 85.06 105 HIS A N 1
ATOM 772 C CA . HIS A 1 105 ? -2.115 -1.791 9.935 1.00 85.06 105 HIS A CA 1
ATOM 773 C C . HIS A 1 105 ? -1.509 -2.426 8.679 1.00 85.06 105 HIS A C 1
ATOM 775 O O . HIS A 1 105 ? -1.567 -1.851 7.591 1.00 85.06 105 HIS A O 1
ATOM 781 N N . ILE A 1 106 ? -0.966 -3.635 8.834 1.00 83.56 106 ILE A N 1
ATOM 782 C CA . ILE A 1 106 ? -0.461 -4.467 7.739 1.00 83.56 106 ILE A CA 1
ATOM 783 C C . ILE A 1 106 ? -1.277 -5.758 7.743 1.00 83.56 106 ILE A C 1
ATOM 785 O O . ILE A 1 106 ? -1.185 -6.564 8.666 1.00 83.56 106 ILE A O 1
ATOM 789 N N . SER A 1 107 ? -2.115 -5.927 6.725 1.00 80.38 107 SER A N 1
ATOM 790 C CA . SER A 1 107 ? -2.933 -7.116 6.526 1.00 80.38 107 SER A CA 1
ATOM 791 C C . SER A 1 107 ? -2.195 -8.119 5.647 1.00 80.38 107 SER A C 1
ATOM 793 O O . SER A 1 107 ? -1.740 -7.785 4.555 1.00 80.38 107 SER A O 1
ATOM 795 N N . THR A 1 108 ? -2.140 -9.377 6.073 1.00 80.12 108 THR A N 1
ATOM 796 C CA . THR A 1 108 ? -1.580 -10.484 5.280 1.00 80.12 108 THR A CA 1
ATOM 797 C C . THR A 1 108 ? -2.535 -10.946 4.170 1.00 80.12 108 THR A C 1
ATOM 799 O O . THR A 1 108 ? -2.116 -11.509 3.159 1.00 80.12 108 THR A O 1
ATOM 802 N N . GLY A 1 109 ? -3.835 -10.670 4.316 1.00 75.62 109 GLY A N 1
ATOM 803 C CA . GLY A 1 109 ? -4.888 -11.090 3.395 1.00 75.62 109 GLY A CA 1
ATOM 804 C C . GLY A 1 109 ? -5.253 -10.003 2.392 1.00 75.62 109 GLY A C 1
ATOM 805 O O . GLY A 1 109 ? -6.276 -9.346 2.553 1.00 75.62 109 GLY A O 1
ATOM 806 N N . GLY A 1 110 ? -4.462 -9.833 1.330 1.00 73.62 110 GLY A N 1
ATOM 807 C CA . GLY A 1 110 ? -4.682 -8.773 0.335 1.00 73.62 110 GLY A CA 1
ATOM 808 C C . GLY A 1 110 ? -6.072 -8.819 -0.311 1.00 73.62 110 GLY A C 1
ATOM 809 O O . GLY A 1 110 ? -6.803 -7.832 -0.268 1.00 73.62 110 GLY A O 1
ATOM 810 N N . GLY A 1 111 ? -6.462 -9.973 -0.860 1.00 72.00 111 GLY A N 1
ATOM 811 C CA . GLY A 1 111 ? -7.782 -10.153 -1.478 1.00 72.00 111 GLY A CA 1
ATOM 812 C C . GLY A 1 111 ? -8.930 -10.175 -0.465 1.00 72.00 111 GLY A C 1
ATOM 813 O O . GLY A 1 111 ? -9.980 -9.594 -0.719 1.00 72.00 111 GLY A O 1
ATOM 814 N N . ALA A 1 112 ? -8.710 -10.773 0.710 1.00 72.62 112 ALA A N 1
ATOM 815 C CA . ALA A 1 112 ? -9.713 -10.824 1.775 1.00 72.62 112 ALA A CA 1
ATOM 816 C C . ALA A 1 112 ? -10.039 -9.425 2.319 1.00 72.62 112 ALA A C 1
ATOM 818 O O . ALA A 1 112 ? -11.200 -9.093 2.534 1.00 72.62 112 ALA A O 1
ATOM 819 N N . MET A 1 113 ? -9.022 -8.575 2.471 1.00 75.44 113 MET A N 1
ATOM 820 C CA . MET A 1 113 ? -9.188 -7.180 2.864 1.00 75.44 113 MET A CA 1
ATOM 821 C C . MET A 1 113 ? -10.015 -6.398 1.837 1.00 75.44 113 MET A C 1
ATOM 823 O O . MET A 1 113 ? -10.882 -5.614 2.217 1.00 75.44 113 MET A O 1
ATOM 827 N N . LEU A 1 114 ? -9.768 -6.603 0.541 1.00 73.88 114 LEU A N 1
ATOM 828 C CA . LEU A 1 114 ? -10.544 -5.939 -0.507 1.00 73.88 114 LEU A CA 1
ATOM 829 C C . LEU A 1 114 ? -11.993 -6.433 -0.558 1.00 73.88 114 LEU A C 1
ATOM 831 O O . LEU A 1 114 ? -12.887 -5.607 -0.710 1.00 73.88 114 LEU A O 1
ATOM 835 N N . ALA A 1 115 ? -12.229 -7.733 -0.374 1.00 75.38 115 ALA A N 1
ATOM 836 C CA . ALA A 1 115 ? -13.575 -8.302 -0.296 1.00 75.38 115 ALA A CA 1
ATOM 837 C C . ALA A 1 115 ? -14.355 -7.754 0.914 1.00 75.38 115 ALA A C 1
ATOM 839 O O . ALA A 1 115 ? -15.487 -7.300 0.759 1.00 75.38 115 ALA A O 1
ATOM 840 N N . ALA A 1 116 ? -13.715 -7.656 2.087 1.00 73.50 116 ALA A N 1
ATOM 841 C CA . ALA A 1 116 ? -14.305 -6.996 3.255 1.00 73.50 116 ALA A CA 1
ATOM 842 C C . ALA A 1 116 ? -14.663 -5.526 2.976 1.00 73.50 116 ALA A C 1
ATOM 844 O O . ALA A 1 116 ? -15.741 -5.065 3.345 1.00 73.50 116 ALA A O 1
ATOM 845 N N . LEU A 1 117 ? -13.782 -4.781 2.297 1.00 72.75 117 LEU A N 1
ATOM 846 C CA . LEU A 1 117 ? -14.036 -3.383 1.927 1.00 72.75 117 LEU A CA 1
ATOM 847 C C . LEU A 1 117 ? -15.116 -3.226 0.849 1.00 72.75 117 LEU A C 1
ATOM 849 O O . LEU A 1 117 ? -15.776 -2.189 0.804 1.00 72.75 117 LEU A O 1
ATOM 853 N N . ALA A 1 118 ? -15.303 -4.233 -0.003 1.00 74.44 118 ALA A N 1
ATOM 854 C CA . ALA A 1 118 ? -16.393 -4.299 -0.971 1.00 74.44 118 ALA A CA 1
ATOM 855 C C . ALA A 1 118 ? -17.746 -4.655 -0.321 1.00 74.44 118 ALA A C 1
ATOM 857 O O . ALA A 1 118 ? -18.777 -4.575 -0.987 1.00 74.44 118 ALA A O 1
ATOM 858 N N . GLY A 1 119 ? -17.756 -5.002 0.974 1.00 71.56 119 GLY A N 1
ATOM 859 C CA . GLY A 1 119 ? -18.946 -5.455 1.694 1.00 71.56 119 GLY A CA 1
ATOM 860 C C . GLY A 1 119 ? -19.338 -6.895 1.362 1.00 71.56 119 GLY A C 1
ATOM 861 O O . GLY A 1 119 ? -20.473 -7.291 1.617 1.00 71.56 119 GLY A O 1
ATOM 862 N N . GLU A 1 120 ? -18.427 -7.669 0.770 1.00 72.50 120 GLU A N 1
ATOM 863 C CA . GLU A 1 120 ? -18.652 -9.085 0.517 1.00 72.50 120 GLU A CA 1
ATOM 864 C C . GLU A 1 120 ? -18.533 -9.875 1.820 1.00 72.50 120 GLU A C 1
ATOM 866 O O . GLU A 1 120 ? -17.649 -9.641 2.648 1.00 72.50 120 GLU A O 1
ATOM 871 N N . ALA A 1 121 ? -19.441 -10.834 1.978 1.00 67.38 121 ALA A N 1
ATOM 872 C CA . ALA A 1 121 ? -19.410 -11.798 3.059 1.00 67.38 121 ALA A CA 1
ATOM 873 C C . ALA A 1 121 ? -18.111 -12.610 2.984 1.00 67.38 121 ALA A C 1
ATOM 875 O O . ALA A 1 121 ? -17.832 -13.275 1.981 1.00 67.38 121 ALA A O 1
ATOM 876 N N . LEU A 1 122 ? -17.302 -12.545 4.042 1.00 70.25 122 LEU A N 1
ATOM 877 C CA . LEU A 1 122 ? -16.110 -13.370 4.161 1.00 70.25 122 LEU A CA 1
ATOM 878 C C . LEU A 1 122 ? -16.519 -14.683 4.837 1.00 70.25 122 LEU A C 1
ATOM 880 O O . LEU A 1 122 ? -16.748 -14.682 6.045 1.00 70.25 122 LEU A O 1
ATOM 884 N N . PRO A 1 123 ? -16.546 -15.821 4.116 1.00 67.00 123 PRO A N 1
ATOM 885 C CA . PRO A 1 123 ? -17.081 -17.076 4.648 1.00 67.00 123 PRO A CA 1
ATOM 886 C C . PRO A 1 123 ? -16.327 -17.580 5.887 1.00 67.00 123 PRO A C 1
ATOM 888 O O . PRO A 1 123 ? -16.874 -18.347 6.667 1.00 67.00 123 PRO A O 1
ATOM 891 N N . GLY A 1 124 ? -15.075 -17.150 6.083 1.00 66.56 124 GLY A N 1
ATOM 892 C CA . GLY A 1 124 ? -14.303 -17.461 7.287 1.00 66.56 124 GLY A CA 1
ATOM 893 C C . GLY A 1 124 ? -14.655 -16.610 8.512 1.00 66.56 124 GLY A C 1
ATOM 894 O O . GLY A 1 124 ? -14.431 -17.069 9.624 1.00 66.56 124 GLY A O 1
ATOM 895 N N . ILE A 1 125 ? -15.192 -15.398 8.326 1.00 67.94 125 ILE A N 1
ATOM 896 C CA . ILE A 1 125 ? -15.674 -14.545 9.424 1.00 67.94 125 ILE A CA 1
ATOM 897 C C . ILE A 1 125 ? -17.111 -14.925 9.777 1.00 67.94 125 ILE A C 1
ATOM 899 O O . ILE A 1 125 ? -17.422 -15.057 10.952 1.00 67.94 125 ILE A O 1
ATOM 903 N N . ASP A 1 126 ? -17.950 -15.198 8.777 1.00 73.69 126 ASP A N 1
ATOM 904 C CA . ASP A 1 126 ? -19.352 -15.590 8.979 1.00 73.69 126 ASP A CA 1
ATOM 905 C C . ASP A 1 126 ? -19.518 -16.908 9.754 1.00 73.69 126 ASP A C 1
ATOM 907 O O . ASP A 1 126 ? -20.578 -17.171 10.315 1.00 73.69 126 ASP A O 1
ATOM 911 N N . MET A 1 127 ? -18.487 -17.758 9.761 1.00 76.31 127 MET A N 1
ATOM 912 C CA . MET A 1 127 ? -18.473 -19.009 10.526 1.00 76.31 127 MET A CA 1
ATOM 913 C C . MET A 1 127 ? -18.000 -18.847 11.976 1.00 76.31 127 MET A C 1
ATOM 915 O O . MET A 1 127 ? -17.987 -19.834 12.709 1.00 76.31 127 MET A O 1
ATOM 919 N N . LEU A 1 128 ? -17.567 -17.654 12.390 1.00 73.44 128 LEU A N 1
ATOM 920 C CA . LEU A 1 128 ? -17.179 -17.406 13.774 1.00 73.44 128 LEU A CA 1
ATOM 921 C C . LEU A 1 128 ? -18.428 -17.147 14.616 1.00 73.44 128 LEU A C 1
ATOM 923 O O . LEU A 1 128 ? -19.252 -16.303 14.274 1.00 73.44 128 LEU A O 1
ATOM 927 N N . ASP A 1 129 ? -18.538 -17.857 15.736 1.00 64.44 129 ASP A N 1
ATOM 928 C CA . ASP A 1 129 ? -19.570 -17.583 16.730 1.00 64.44 129 ASP A CA 1
ATOM 929 C C . ASP A 1 129 ? -19.320 -16.197 17.352 1.00 64.44 129 ASP A C 1
ATOM 931 O O . ASP A 1 129 ? -18.217 -15.905 17.828 1.00 64.44 129 ASP A O 1
ATOM 935 N N . GLU A 1 130 ? -20.339 -15.335 17.360 1.00 64.94 130 GLU A N 1
ATOM 936 C CA . GLU A 1 130 ? -20.309 -14.112 18.166 1.00 64.94 130 GLU A CA 1
ATOM 937 C C . GLU A 1 130 ? -20.405 -14.492 19.653 1.00 64.94 130 GLU A C 1
ATOM 939 O O . GLU A 1 130 ? -21.280 -15.267 20.049 1.00 64.94 130 GLU A O 1
ATOM 944 N N . VAL A 1 131 ? -19.478 -13.970 20.465 1.00 51.34 131 VAL A N 1
ATOM 945 C CA . VAL A 1 131 ? -19.414 -14.204 21.922 1.00 51.34 131 VAL A CA 1
ATOM 946 C C . VAL A 1 131 ? -20.325 -13.245 22.674 1.00 51.34 131 VAL A C 1
ATOM 948 O O . VAL A 1 131 ? -20.244 -12.027 22.394 1.00 51.34 131 VAL A O 1
#

Sequence (131 aa):
RILLPSQLCGLFPSTNDGTSQFRMRDVDADNLRTLLQTLDPPGTVVWNGPMGVFENARFRAGTSTCLQYLVDATKNHGAVTVAGGGDSEAAIEACLPEAAQVLSHISTGGGAMLAALAGEALPGIDMLDEV

Secondary structure (DSSP, 8-state):
-EE-HHHHTTTS-----S-TT----S--HHHHHHHHHTTPSPSEEEEES-SS-TTSGGG-HHHHHHHHHHHHHHHHH--EEEEESHHHHHHHHHH-TTHHHHSSEEES-HHHHHHHHTT---HHHHTSPP-

Radius of gyration: 15.89 Å; chains: 1; bounding box: 36×35×51 Å

Foldseek 3Di:
DEDELVVVVVVDDPPDPPDPDDDRAADDLVVLVVVLVVCPQPAEYEYFAANGPLVDPVHLNNRLSVLVSQLCNCVVVVHQYEYEAPRSVVSCVSRPVVSVVRHNYYYHHRPLVVCVVVVHDDVVVVPDDDD